Protein AF-A0A5E7HXH6-F1 (afdb_monomer_lite)

Radius of gyration: 14.39 Å; chains: 1; bounding box: 30×39×39 Å

Foldseek 3Di:
DDDPPPDQALDLVSLLQLLLVLLLLVLLCQLAPHPVRSCVVRVVVNVVSVVVNVVSCVVPVVCVVSSVVSNCCCVVVVPHDPVSVVVSVVCVVVVSGD

Sequence (98 aa):
MNCVHYKVHANDEDAWKLLSFEYVTKQMIHASSSLEHFELIHGPTLQQIDHILNEMLSVNPSLQQKLEDLRKDVYDNNSLTAYWQRYLERLVRLKVVT

Organism: Pseudomonas fluorescens (NCBI:txid294)

Secondary structure (DSSP, 8-state):
---GGGPPPSSHHHHHHHHHHHHHHHHGGGGSSSHHHHHHHHHHHHHHHHHHHHHHHHH-GGGHHHHHHHHHHHHHH----HHHHHHHHHHHHTTS--

Structure (mmCIF, N/CA/C/O backbone):
data_AF-A0A5E7HXH6-F1
#
_entry.id   AF-A0A5E7HXH6-F1
#
loop_
_atom_site.group_PDB
_atom_site.id
_atom_site.type_symbol
_atom_site.label_atom_id
_atom_site.label_alt_id
_atom_site.label_comp_id
_atom_site.label_asym_id
_atom_site.label_entity_id
_atom_site.label_seq_id
_atom_site.pdbx_PDB_ins_code
_atom_site.Cartn_x
_atom_site.Cartn_y
_atom_site.Cartn_z
_atom_site.occupancy
_atom_site.B_iso_or_equiv
_atom_site.auth_seq_id
_ato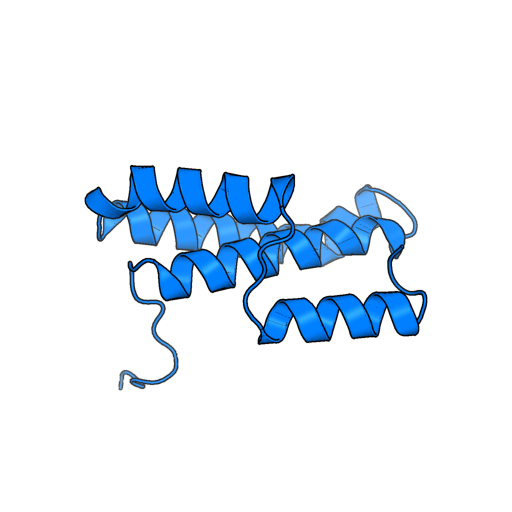m_site.auth_comp_id
_atom_site.auth_asym_id
_atom_site.auth_atom_id
_atom_site.pdbx_PDB_model_num
ATOM 1 N N . MET A 1 1 ? -8.108 27.544 9.044 1.00 35.94 1 MET A N 1
ATOM 2 C CA . MET A 1 1 ? -8.313 27.045 7.668 1.00 35.94 1 MET A CA 1
ATOM 3 C C . MET A 1 1 ? -8.031 25.553 7.662 1.00 35.94 1 MET A C 1
ATOM 5 O O . MET A 1 1 ? -6.877 25.188 7.568 1.00 35.94 1 MET A O 1
ATOM 9 N N . ASN A 1 2 ? -9.037 24.698 7.842 1.00 42.38 2 ASN A N 1
ATOM 10 C CA . ASN A 1 2 ? -8.867 23.246 7.737 1.00 42.38 2 ASN A CA 1
ATOM 11 C C . ASN A 1 2 ? -10.022 22.722 6.886 1.00 42.38 2 ASN A C 1
ATOM 13 O O . ASN A 1 2 ? -11.167 22.729 7.332 1.00 42.38 2 ASN A O 1
ATOM 17 N N . CYS A 1 3 ? -9.728 22.358 5.639 1.00 52.66 3 CYS A N 1
ATOM 18 C CA . CYS A 1 3 ? -10.712 21.811 4.714 1.00 52.66 3 CYS A CA 1
ATOM 19 C C . CYS A 1 3 ? -11.156 20.423 5.203 1.00 52.66 3 CYS A C 1
ATOM 21 O O . CYS A 1 3 ? -10.318 19.578 5.508 1.00 52.66 3 CYS A O 1
ATOM 23 N N . VAL A 1 4 ? -12.466 20.190 5.286 1.00 50.16 4 VAL A N 1
ATOM 24 C CA . VAL A 1 4 ? -13.063 18.930 5.771 1.00 50.16 4 VAL A CA 1
ATOM 25 C C . VAL A 1 4 ? -12.829 17.774 4.783 1.00 50.16 4 VAL A C 1
ATOM 27 O O . VAL A 1 4 ? -12.874 16.617 5.171 1.00 50.16 4 VAL A O 1
ATOM 30 N N . HIS A 1 5 ? -12.510 18.082 3.523 1.00 51.28 5 HIS A N 1
ATOM 31 C CA . HIS A 1 5 ? -12.416 17.104 2.434 1.00 51.28 5 HIS A CA 1
ATOM 32 C C . HIS A 1 5 ? -11.025 16.485 2.218 1.00 51.28 5 HIS A C 1
ATOM 34 O O . HIS A 1 5 ? -10.908 15.562 1.421 1.00 51.28 5 HIS A O 1
ATOM 40 N N . TYR A 1 6 ? -9.982 16.970 2.901 1.00 54.34 6 TYR A N 1
ATOM 41 C CA . TYR A 1 6 ? -8.595 16.498 2.721 1.00 54.34 6 TYR A CA 1
ATOM 42 C C . TYR A 1 6 ? -7.972 15.957 4.012 1.00 54.34 6 TYR A C 1
ATOM 44 O O . TYR A 1 6 ? -6.752 15.943 4.159 1.00 54.34 6 TYR A O 1
ATOM 52 N N . LYS A 1 7 ? -8.799 15.552 4.980 1.00 65.00 7 LYS A N 1
ATOM 53 C CA . LYS A 1 7 ? -8.312 14.904 6.197 1.00 65.00 7 LYS A CA 1
ATOM 54 C C . LYS A 1 7 ? -8.304 13.399 5.996 1.00 65.00 7 LYS A C 1
ATOM 56 O O . LYS A 1 7 ? -9.327 12.828 5.647 1.00 65.00 7 LYS A O 1
ATOM 61 N N . VAL A 1 8 ? -7.157 12.789 6.265 1.00 72.44 8 VAL A N 1
ATOM 62 C CA . VAL A 1 8 ? -7.088 11.362 6.5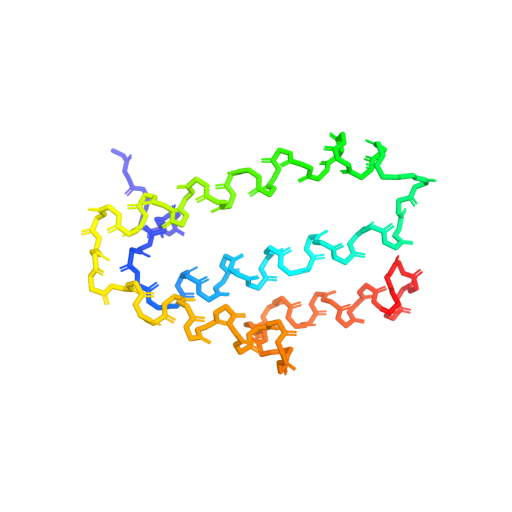66 1.00 72.44 8 VAL A CA 1
ATOM 63 C C . VAL A 1 8 ? -7.613 11.197 7.988 1.00 72.44 8 VAL A C 1
ATOM 65 O O . VAL A 1 8 ? -7.083 11.787 8.932 1.00 72.44 8 VAL A O 1
ATOM 68 N N . HIS A 1 9 ? -8.698 10.455 8.139 1.00 84.25 9 HIS A N 1
ATOM 69 C CA . HIS A 1 9 ? -9.215 10.037 9.429 1.00 84.25 9 HIS A CA 1
ATOM 70 C C . HIS A 1 9 ? -8.507 8.750 9.844 1.00 84.25 9 HIS A C 1
ATOM 72 O O . HIS A 1 9 ? -8.315 7.867 9.022 1.00 84.25 9 HIS A O 1
ATOM 78 N N . ALA A 1 10 ? -8.144 8.606 11.119 1.00 91.44 10 ALA A N 1
ATOM 79 C CA . ALA A 1 10 ? -7.557 7.370 11.643 1.00 91.44 10 ALA A CA 1
ATOM 80 C C . ALA A 1 10 ? -8.626 6.266 11.812 1.00 91.44 10 ALA A C 1
ATOM 82 O O . ALA A 1 10 ? -8.923 5.833 12.926 1.00 91.44 10 ALA A O 1
ATOM 83 N N . ASN A 1 11 ? -9.257 5.872 10.703 1.00 94.50 11 ASN A N 1
ATOM 84 C CA . ASN A 1 11 ? -10.328 4.884 10.619 1.00 94.50 11 ASN A CA 1
ATOM 85 C C . ASN A 1 11 ? -10.043 3.828 9.535 1.00 94.50 11 ASN A C 1
ATOM 87 O O . ASN A 1 11 ? -9.107 3.950 8.742 1.00 94.50 11 ASN A O 1
ATOM 91 N N . ASP A 1 12 ? -10.888 2.802 9.503 1.00 96.25 12 ASP A N 1
ATOM 92 C CA . ASP A 1 12 ? -10.775 1.654 8.602 1.00 96.25 12 ASP A CA 1
ATOM 93 C C . ASP A 1 12 ? -10.828 2.043 7.119 1.00 96.25 12 ASP A C 1
ATOM 95 O O . ASP A 1 12 ? -10.103 1.481 6.300 1.00 96.25 12 ASP A O 1
ATOM 99 N N . GLU A 1 13 ? -11.691 2.994 6.753 1.00 96.00 13 GLU A N 1
ATOM 100 C CA . GLU A 1 13 ? -11.920 3.361 5.354 1.00 96.00 13 GLU A CA 1
ATOM 101 C C . GLU A 1 13 ? -10.694 4.051 4.749 1.00 96.00 13 GLU A C 1
ATOM 103 O O . GLU A 1 13 ? -10.265 3.717 3.641 1.00 96.00 13 GLU A O 1
ATOM 108 N N . ASP A 1 14 ? -10.099 4.994 5.475 1.00 96.06 14 ASP A N 1
ATOM 109 C CA . ASP A 1 14 ? -8.924 5.711 4.995 1.00 96.06 14 ASP A CA 1
ATOM 110 C C . ASP A 1 14 ? -7.661 4.839 5.056 1.00 96.06 14 ASP A C 1
ATOM 112 O O . ASP A 1 14 ? -6.836 4.905 4.140 1.00 96.06 14 ASP A O 1
ATOM 116 N N . ALA A 1 15 ? -7.562 3.930 6.034 1.00 97.50 15 ALA A N 1
ATOM 117 C CA . ALA A 1 15 ? -6.536 2.883 6.050 1.00 97.50 15 ALA A CA 1
ATOM 118 C C . ALA A 1 15 ? -6.627 2.003 4.798 1.00 97.50 15 ALA A C 1
ATOM 120 O O . ALA A 1 15 ? -5.627 1.760 4.122 1.00 97.50 15 ALA A O 1
ATOM 121 N N . TRP A 1 16 ? -7.840 1.568 4.445 1.00 98.12 16 TRP A N 1
ATOM 122 C CA . TRP A 1 16 ? -8.076 0.736 3.269 1.00 98.12 16 TRP A CA 1
ATOM 123 C C . TRP A 1 16 ? -7.723 1.459 1.962 1.00 98.12 16 TRP A C 1
ATOM 125 O O . TRP A 1 16 ? -7.114 0.861 1.069 1.00 98.12 16 TRP A O 1
ATOM 135 N N . LYS A 1 17 ? -8.028 2.761 1.851 1.00 97.75 17 LYS A N 1
ATOM 136 C CA . LYS A 1 17 ? -7.619 3.594 0.703 1.00 97.75 17 LYS A CA 1
ATOM 137 C C . LYS A 1 17 ? -6.100 3.682 0.573 1.00 97.75 17 LYS A C 1
ATOM 139 O O . LYS A 1 17 ? -5.594 3.553 -0.542 1.00 97.75 17 LYS A O 1
ATOM 144 N N . LEU A 1 18 ? -5.385 3.893 1.679 1.00 98.19 18 LEU A N 1
ATOM 145 C CA . LEU A 1 18 ? -3.923 3.994 1.694 1.00 98.19 18 LEU A CA 1
ATOM 146 C C . LEU A 1 18 ? -3.254 2.660 1.365 1.00 98.19 18 LEU A C 1
ATOM 148 O O . LEU A 1 18 ? -2.361 2.630 0.526 1.00 98.19 18 LEU A O 1
ATOM 152 N N . LEU A 1 19 ? -3.733 1.552 1.934 1.00 98.56 19 LEU A N 1
ATOM 153 C CA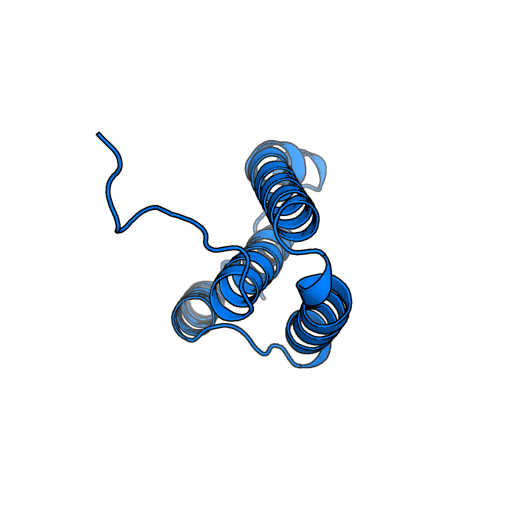 . LEU A 1 19 ? -3.238 0.213 1.604 1.00 98.56 19 LEU A CA 1
ATOM 154 C C . LEU A 1 19 ? -3.509 -0.153 0.141 1.00 98.56 19 LEU A C 1
ATOM 156 O O . LEU A 1 19 ? -2.635 -0.697 -0.531 1.00 98.56 19 LEU A O 1
ATOM 160 N N . SER A 1 20 ? -4.688 0.203 -0.381 1.00 98.62 20 SER A N 1
ATOM 161 C CA . SER A 1 20 ? -5.001 0.021 -1.802 1.00 98.62 20 SER A CA 1
ATOM 162 C C . SER A 1 20 ? -4.050 0.827 -2.693 1.00 98.62 20 SER A C 1
ATOM 164 O O . SER A 1 20 ? -3.591 0.337 -3.724 1.00 98.62 20 SER A O 1
ATOM 166 N N . PHE A 1 21 ? -3.735 2.063 -2.294 1.00 98.38 21 PHE A N 1
ATOM 167 C CA . PHE A 1 21 ? -2.788 2.908 -3.014 1.00 98.38 21 PHE A CA 1
ATOM 168 C C . PHE A 1 21 ? -1.362 2.348 -2.950 1.00 98.38 21 PHE A C 1
ATOM 170 O O . PHE A 1 21 ? -0.676 2.312 -3.972 1.00 98.38 21 PHE A O 1
ATOM 177 N N . GLU A 1 22 ? -0.930 1.868 -1.780 1.00 98.62 22 GLU A N 1
ATOM 178 C CA . GLU A 1 22 ? 0.367 1.214 -1.579 1.00 98.62 22 GLU A CA 1
ATOM 179 C C . GLU A 1 22 ? 0.517 0.028 -2.535 1.00 98.62 22 GLU A C 1
ATOM 181 O O . GLU A 1 22 ? 1.498 -0.053 -3.275 1.00 98.62 22 GLU A O 1
ATOM 186 N N . TYR A 1 23 ? -0.494 -0.845 -2.570 1.00 98.38 23 TYR A N 1
ATOM 187 C CA . TYR A 1 23 ? -0.520 -2.021 -3.433 1.00 98.38 23 TYR A CA 1
ATOM 188 C C . TYR A 1 23 ? -0.379 -1.639 -4.907 1.00 98.38 23 TYR A C 1
ATOM 190 O O . TYR A 1 23 ? 0.528 -2.118 -5.586 1.00 98.38 23 TYR A O 1
ATOM 198 N N . VAL A 1 24 ? -1.231 -0.732 -5.397 1.00 98.00 24 VAL A N 1
ATOM 199 C CA . VAL A 1 24 ? -1.203 -0.274 -6.795 1.00 98.00 24 VAL A CA 1
ATOM 200 C C . VAL A 1 24 ? 0.126 0.394 -7.140 1.00 98.00 24 VAL A C 1
ATOM 202 O O . VAL A 1 24 ? 0.662 0.170 -8.223 1.00 98.00 24 VAL A O 1
ATOM 205 N N . THR A 1 25 ? 0.685 1.188 -6.226 1.00 98.00 25 THR A N 1
ATOM 206 C CA . THR A 1 25 ? 1.987 1.836 -6.427 1.00 98.00 25 THR A CA 1
ATOM 207 C C . THR A 1 25 ? 3.091 0.797 -6.564 1.00 98.00 25 THR A C 1
ATOM 209 O O . THR A 1 25 ? 3.926 0.922 -7.455 1.00 98.00 25 THR A O 1
ATOM 212 N N . LYS A 1 26 ? 3.066 -0.275 -5.764 1.00 97.56 26 LYS A N 1
ATOM 213 C CA . LYS A 1 26 ? 4.026 -1.381 -5.892 1.00 97.56 26 LYS A CA 1
ATOM 214 C C . LYS A 1 26 ? 3.905 -2.134 -7.216 1.00 97.56 26 LYS A C 1
ATOM 216 O O . LYS A 1 26 ? 4.931 -2.561 -7.734 1.00 97.56 26 LYS A O 1
ATOM 221 N N . GLN A 1 27 ? 2.718 -2.212 -7.825 1.00 96.88 27 GLN A N 1
ATOM 222 C CA . GLN A 1 27 ? 2.564 -2.802 -9.167 1.00 96.88 27 GLN A CA 1
ATOM 223 C C . GLN A 1 27 ? 3.346 -2.036 -10.250 1.00 96.88 27 GLN A C 1
ATOM 225 O O . GLN A 1 27 ? 3.693 -2.604 -11.286 1.00 96.88 27 GLN A O 1
ATOM 230 N N . MET A 1 28 ? 3.691 -0.764 -10.017 1.00 96.62 28 MET A N 1
ATOM 231 C CA . MET A 1 28 ? 4.464 0.044 -10.969 1.00 96.62 28 MET A CA 1
ATOM 232 C C . MET A 1 28 ? 5.910 -0.440 -11.155 1.00 96.62 28 MET A C 1
ATOM 234 O O . MET A 1 28 ? 6.581 0.004 -12.091 1.00 96.62 28 MET A O 1
ATOM 238 N N . ILE A 1 29 ? 6.392 -1.388 -10.341 1.00 96.19 29 ILE A N 1
ATOM 239 C CA . ILE A 1 29 ? 7.669 -2.070 -10.593 1.00 96.19 29 ILE A CA 1
ATOM 240 C C . ILE A 1 29 ? 7.681 -2.738 -11.974 1.00 96.19 29 ILE A C 1
ATOM 242 O O . ILE A 1 29 ? 8.693 -2.694 -12.665 1.00 96.19 29 ILE A O 1
ATOM 246 N N . HIS A 1 30 ? 6.537 -3.260 -12.430 1.00 93.38 30 HIS A N 1
ATOM 247 C CA . HIS A 1 30 ? 6.389 -3.887 -13.747 1.00 93.38 30 HIS A CA 1
ATOM 248 C C . HIS A 1 30 ? 6.502 -2.890 -14.908 1.00 93.38 30 HIS A C 1
ATOM 250 O O . HIS A 1 30 ? 6.834 -3.282 -16.024 1.00 93.38 30 HIS A O 1
ATOM 256 N N . ALA A 1 31 ? 6.263 -1.605 -14.638 1.00 92.94 31 ALA A N 1
ATOM 257 C CA . ALA A 1 31 ? 6.416 -0.512 -15.594 1.00 92.94 31 ALA A CA 1
ATOM 258 C C . ALA A 1 31 ? 7.797 0.166 -15.516 1.00 92.94 31 ALA A C 1
ATOM 260 O O . ALA A 1 31 ? 8.087 1.073 -16.297 1.00 92.94 31 ALA A O 1
ATOM 261 N N . SER A 1 32 ? 8.629 -0.216 -14.545 1.00 94.19 32 SER A N 1
ATOM 262 C CA . SER A 1 32 ? 9.904 0.440 -14.260 1.00 94.19 32 SER A CA 1
ATOM 263 C C . SER A 1 32 ? 11.059 -0.249 -14.984 1.00 94.19 32 SER A C 1
ATOM 265 O O . SER A 1 32 ? 11.089 -1.468 -15.119 1.00 94.19 32 SER A O 1
ATOM 267 N N . SER A 1 33 ? 12.046 0.529 -15.436 1.00 95.06 33 SER A N 1
ATOM 268 C CA . SER A 1 33 ? 13.224 0.001 -16.143 1.00 95.06 33 SER A CA 1
ATOM 269 C C . SER A 1 33 ? 14.187 -0.774 -15.237 1.00 95.06 33 SER A C 1
ATOM 271 O O . SER A 1 33 ? 14.949 -1.612 -15.715 1.00 95.06 33 SER A O 1
ATOM 273 N N . SER A 1 34 ? 14.167 -0.495 -13.934 1.00 96.88 34 SER A N 1
ATOM 274 C CA . SER A 1 34 ? 14.939 -1.183 -12.902 1.00 96.88 34 SER A CA 1
ATOM 275 C C . SER A 1 34 ? 14.310 -0.944 -11.527 1.00 96.88 34 SER A C 1
ATOM 277 O O . SER A 1 34 ? 13.452 -0.071 -11.370 1.00 96.88 34 SER A O 1
ATOM 279 N N . LEU A 1 35 ? 14.775 -1.684 -10.516 1.00 97.00 35 LEU A N 1
ATOM 280 C CA . LEU A 1 35 ? 14.420 -1.415 -9.120 1.00 97.00 35 LEU A CA 1
ATOM 281 C C . LEU A 1 35 ? 14.864 -0.011 -8.683 1.00 97.00 35 LEU A C 1
ATOM 283 O O . LEU A 1 35 ? 14.115 0.686 -8.018 1.00 97.00 35 LEU A O 1
ATOM 287 N N . GLU A 1 36 ? 16.049 0.435 -9.102 1.00 98.19 36 GLU A N 1
ATOM 288 C CA . GLU A 1 36 ? 16.548 1.777 -8.782 1.00 98.19 36 GLU A CA 1
ATOM 289 C C . GLU A 1 36 ? 15.654 2.874 -9.375 1.00 98.19 36 GLU A C 1
ATOM 291 O O . GLU A 1 36 ? 15.320 3.837 -8.690 1.00 98.19 36 GLU A O 1
ATOM 296 N N . HIS A 1 37 ? 15.199 2.703 -10.621 1.00 97.56 37 HIS A N 1
ATOM 297 C CA . HIS A 1 37 ? 14.244 3.624 -11.236 1.00 97.56 37 HIS A CA 1
ATOM 298 C C . HIS A 1 37 ? 12.898 3.615 -10.504 1.00 97.56 37 HIS A C 1
ATOM 300 O O . HIS A 1 37 ? 12.316 4.672 -10.274 1.00 97.56 37 HIS A O 1
ATOM 306 N N . PHE A 1 38 ? 12.411 2.437 -10.106 1.00 98.19 38 PHE A N 1
ATOM 307 C CA . PHE A 1 38 ? 11.190 2.328 -9.314 1.00 98.19 38 PHE A CA 1
ATOM 308 C C . PHE A 1 38 ? 11.311 3.073 -7.982 1.00 98.19 38 PHE A C 1
ATOM 310 O O . PHE A 1 38 ? 10.460 3.901 -7.676 1.00 98.19 38 PHE A O 1
ATOM 317 N N . GLU A 1 39 ? 12.374 2.829 -7.215 1.00 97.94 39 GLU A N 1
ATOM 318 C CA . GLU A 1 39 ? 12.596 3.481 -5.921 1.00 97.94 39 GLU A CA 1
ATOM 319 C C . GLU A 1 39 ? 12.768 4.996 -6.070 1.00 97.94 39 GLU A C 1
ATOM 321 O O . GLU A 1 39 ? 12.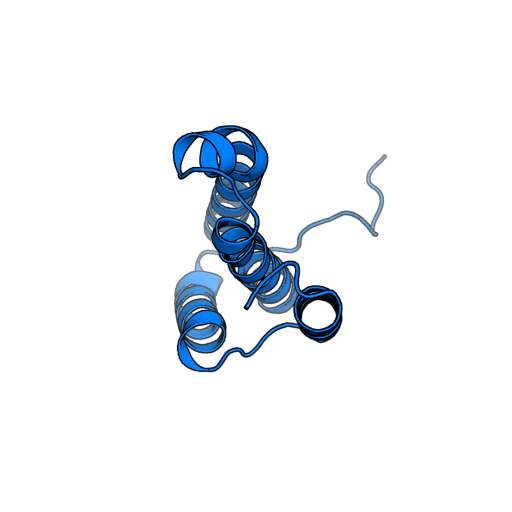202 5.761 -5.290 1.00 97.94 39 GLU A O 1
ATOM 326 N N . LEU A 1 40 ? 13.466 5.449 -7.117 1.00 97.94 40 LEU A N 1
ATOM 327 C CA . LEU A 1 40 ? 13.627 6.872 -7.416 1.00 97.94 40 LEU A CA 1
ATOM 328 C C . LEU A 1 40 ? 12.279 7.573 -7.649 1.00 97.94 40 LEU A C 1
ATOM 330 O O . LEU A 1 40 ? 12.085 8.699 -7.192 1.00 97.94 40 LEU A O 1
ATOM 334 N N . ILE A 1 41 ? 11.357 6.928 -8.369 1.00 98.12 41 ILE A N 1
ATOM 335 C CA . ILE A 1 41 ? 10.081 7.537 -8.772 1.00 98.12 41 ILE A CA 1
ATOM 336 C C . ILE A 1 41 ? 8.970 7.306 -7.737 1.00 98.12 41 ILE A C 1
ATOM 338 O O . ILE A 1 41 ? 8.197 8.217 -7.442 1.00 98.12 41 ILE A O 1
ATOM 342 N N . HIS A 1 42 ? 8.869 6.098 -7.184 1.00 98.00 42 HIS A N 1
ATOM 343 C CA . HIS A 1 42 ? 7.750 5.653 -6.350 1.00 98.00 42 HIS A CA 1
ATOM 344 C C . HIS A 1 42 ? 8.101 5.512 -4.865 1.00 98.00 42 HIS A C 1
ATOM 346 O O . HIS A 1 42 ? 7.198 5.606 -4.027 1.00 98.00 42 HIS A O 1
ATOM 352 N N . GLY A 1 43 ? 9.383 5.369 -4.519 1.00 98.25 43 GLY A N 1
ATOM 353 C CA . GLY A 1 43 ? 9.858 5.252 -3.137 1.00 98.25 43 GLY A CA 1
ATOM 354 C C . GLY A 1 43 ? 9.357 6.374 -2.216 1.00 98.25 43 GLY A C 1
ATOM 355 O O . GLY A 1 43 ? 8.782 6.064 -1.171 1.00 98.25 43 GLY A O 1
ATOM 356 N N . PRO A 1 44 ? 9.439 7.666 -2.602 1.00 98.50 44 PRO A N 1
ATOM 357 C CA . PRO A 1 44 ? 8.924 8.761 -1.774 1.00 98.50 44 PRO A CA 1
ATOM 358 C C . PRO A 1 44 ? 7.421 8.656 -1.475 1.00 98.50 44 PRO A C 1
ATOM 360 O O . PRO A 1 44 ? 6.973 8.991 -0.382 1.00 98.50 44 PRO A O 1
ATOM 363 N N . THR A 1 45 ? 6.627 8.160 -2.431 1.00 98.25 45 THR A N 1
ATOM 364 C CA . THR A 1 45 ? 5.183 7.956 -2.227 1.00 98.25 45 THR A CA 1
ATOM 365 C C . THR A 1 45 ? 4.923 6.811 -1.253 1.00 98.25 45 THR A C 1
ATOM 367 O O . THR A 1 45 ? 4.094 6.955 -0.358 1.00 98.25 45 THR A O 1
ATOM 370 N N . LEU A 1 46 ? 5.652 5.699 -1.379 1.00 98.62 46 LEU A N 1
ATOM 371 C CA . LEU A 1 46 ? 5.535 4.567 -0.457 1.00 98.62 46 LEU A CA 1
ATOM 372 C C . LEU A 1 46 ? 5.932 4.953 0.973 1.00 98.62 46 LEU A C 1
ATOM 374 O O . LEU A 1 46 ? 5.222 4.608 1.913 1.00 98.62 46 LEU A O 1
ATOM 378 N N . GLN A 1 47 ? 7.008 5.728 1.131 1.00 98.44 47 GLN A N 1
ATOM 379 C CA . GLN A 1 47 ? 7.430 6.261 2.429 1.00 98.44 47 GLN A CA 1
ATOM 380 C C . GLN A 1 47 ? 6.362 7.166 3.047 1.00 98.44 47 GLN A C 1
ATOM 382 O O . GLN A 1 47 ? 6.082 7.066 4.240 1.00 98.44 47 GLN A O 1
ATOM 387 N N . GLN A 1 48 ? 5.723 8.021 2.243 1.00 98.19 48 GLN A N 1
ATOM 388 C CA . GLN A 1 48 ? 4.655 8.885 2.738 1.00 98.19 48 GLN A CA 1
ATOM 389 C C . GLN A 1 48 ? 3.419 8.087 3.169 1.00 98.19 48 GLN A C 1
ATOM 391 O O . GLN A 1 48 ? 2.799 8.426 4.175 1.00 98.19 48 GLN A O 1
ATOM 396 N N . ILE A 1 49 ? 3.053 7.033 2.432 1.00 98.25 49 ILE A N 1
ATOM 397 C CA . ILE A 1 49 ? 1.941 6.155 2.817 1.00 98.25 49 ILE A CA 1
ATOM 398 C C . ILE A 1 49 ? 2.236 5.487 4.163 1.00 98.25 49 ILE A C 1
ATOM 400 O O . ILE A 1 49 ? 1.391 5.537 5.054 1.00 98.25 49 ILE A O 1
ATOM 404 N N . ASP A 1 50 ? 3.432 4.916 4.328 1.00 98.25 50 ASP A N 1
ATOM 405 C CA . ASP A 1 50 ? 3.850 4.286 5.585 1.00 98.25 50 ASP A CA 1
ATOM 406 C C . ASP A 1 50 ? 3.824 5.278 6.755 1.00 98.25 50 ASP A C 1
ATOM 408 O O . ASP A 1 50 ? 3.248 4.998 7.806 1.00 98.25 50 ASP A O 1
ATOM 412 N N . HIS A 1 51 ? 4.354 6.485 6.546 1.00 97.94 51 HIS A N 1
ATOM 413 C CA . HIS A 1 51 ? 4.315 7.545 7.546 1.00 97.94 51 HIS A CA 1
ATOM 414 C C . HIS A 1 51 ? 2.881 7.877 7.984 1.00 97.94 51 HIS A C 1
ATOM 416 O O . HIS A 1 51 ? 2.602 7.894 9.181 1.00 97.94 51 HIS A O 1
ATOM 422 N N . ILE A 1 52 ? 1.956 8.065 7.036 1.00 97.44 52 ILE A N 1
ATOM 423 C CA . ILE A 1 52 ? 0.554 8.378 7.349 1.00 97.44 52 ILE A CA 1
ATOM 424 C C . ILE A 1 52 ? -0.112 7.219 8.103 1.00 97.44 52 ILE A C 1
ATOM 426 O O . ILE A 1 52 ? -0.826 7.457 9.075 1.00 97.44 52 ILE A O 1
ATOM 430 N N . LEU A 1 53 ? 0.130 5.966 7.705 1.00 97.62 53 LEU A N 1
ATOM 431 C CA . LEU A 1 53 ? -0.405 4.799 8.415 1.00 97.62 53 LEU A CA 1
ATOM 432 C C . LEU A 1 53 ? 0.112 4.729 9.862 1.00 97.62 53 LEU A C 1
ATOM 434 O O . LEU A 1 53 ? -0.663 4.461 10.781 1.00 97.62 53 LEU A O 1
ATOM 438 N N . ASN A 1 54 ? 1.389 5.042 10.089 1.00 97.31 54 ASN A N 1
ATOM 439 C CA . ASN A 1 54 ? 1.973 5.104 11.429 1.00 97.31 54 ASN A CA 1
ATOM 440 C C . ASN A 1 54 ? 1.394 6.259 12.271 1.00 97.31 54 ASN A C 1
ATOM 442 O O . ASN A 1 54 ? 1.122 6.088 13.464 1.00 97.31 54 ASN A O 1
ATOM 446 N N . GLU A 1 55 ? 1.141 7.423 11.666 1.00 96.56 55 GLU A N 1
ATOM 447 C CA . GLU A 1 55 ? 0.443 8.530 12.333 1.00 96.56 55 GLU A CA 1
ATOM 448 C C . GLU A 1 55 ? -0.998 8.151 12.700 1.00 96.56 55 GLU A C 1
ATOM 450 O O . GLU A 1 55 ? -1.452 8.445 13.807 1.00 96.56 55 GLU A O 1
ATOM 455 N N . MET A 1 56 ? -1.708 7.436 11.822 1.00 96.25 56 MET A N 1
ATOM 456 C CA . MET A 1 56 ? -3.054 6.938 12.111 1.00 96.25 56 MET A CA 1
ATOM 457 C C . MET A 1 56 ? -3.063 5.999 13.318 1.00 96.25 56 MET A C 1
ATOM 459 O O . MET A 1 56 ? -3.925 6.150 14.181 1.00 96.25 56 MET A O 1
ATOM 463 N N . LEU A 1 57 ? -2.100 5.077 13.423 1.00 96.75 57 LEU A N 1
ATOM 464 C CA . LEU A 1 57 ? -1.965 4.200 14.594 1.00 96.75 57 LEU A CA 1
ATOM 465 C C . LEU A 1 57 ? -1.613 4.976 15.866 1.00 96.75 57 LEU A C 1
ATOM 467 O O . LEU A 1 57 ? -2.098 4.644 16.944 1.00 96.75 57 LEU A O 1
ATOM 471 N N . SER A 1 58 ? -0.817 6.038 15.742 1.00 95.50 58 SER A N 1
ATOM 472 C CA . SER A 1 58 ? -0.491 6.914 16.872 1.00 95.50 58 SER A CA 1
ATOM 473 C C . SER A 1 58 ? -1.724 7.672 17.384 1.00 95.50 58 SER A C 1
ATOM 475 O O . SER A 1 58 ? -1.881 7.855 18.590 1.00 95.50 58 SER A O 1
ATOM 477 N N . VAL A 1 59 ? -2.621 8.094 16.484 1.00 94.12 59 VAL A N 1
ATOM 478 C CA . VAL A 1 59 ? -3.881 8.782 16.823 1.00 94.12 59 VAL A CA 1
ATOM 479 C C . VAL A 1 59 ? -4.961 7.807 17.303 1.00 94.12 59 VAL A C 1
ATOM 481 O O . VAL A 1 59 ? -5.727 8.133 18.210 1.00 94.12 59 VAL A O 1
ATOM 484 N N . ASN A 1 60 ? -5.038 6.621 16.702 1.00 95.75 60 ASN A N 1
ATOM 485 C CA . ASN A 1 60 ? -6.011 5.587 17.027 1.00 95.75 60 ASN A CA 1
ATOM 486 C C . ASN A 1 60 ? -5.342 4.201 17.107 1.00 95.75 60 ASN A C 1
ATOM 488 O O . ASN A 1 60 ? -5.414 3.421 16.153 1.00 95.75 60 ASN A O 1
ATOM 492 N N . PRO A 1 61 ? -4.764 3.838 18.266 1.00 96.19 61 PRO A N 1
ATOM 493 C CA . PRO A 1 61 ? -4.123 2.534 18.443 1.00 96.19 61 PRO A CA 1
ATOM 494 C C . PRO A 1 61 ? -5.072 1.342 18.255 1.00 96.19 61 PRO A C 1
ATOM 496 O O . PRO A 1 61 ? -4.634 0.257 17.883 1.00 96.19 61 PRO A O 1
ATOM 499 N N . SER A 1 62 ? -6.384 1.529 18.463 1.00 96.19 62 SER A N 1
ATOM 500 C CA . SER A 1 62 ? -7.375 0.456 18.277 1.00 96.19 62 SER A CA 1
ATOM 501 C C . SER A 1 62 ? -7.520 0.003 16.819 1.00 96.19 62 SER A C 1
ATOM 503 O O . SER A 1 62 ? -8.023 -1.089 16.563 1.00 96.19 62 SER A O 1
ATOM 505 N N . LEU A 1 63 ? -7.030 0.806 15.867 1.00 96.81 63 LEU A N 1
ATOM 506 C CA . LEU A 1 63 ? -7.015 0.479 14.445 1.00 96.81 63 LEU A CA 1
ATOM 507 C C . LEU A 1 63 ? -6.001 -0.623 14.100 1.00 96.81 63 LEU A C 1
ATOM 509 O O . LEU A 1 63 ? -6.107 -1.203 13.026 1.00 96.81 63 LEU A O 1
ATOM 513 N N . GLN A 1 64 ? -5.038 -0.936 14.976 1.00 97.50 64 GLN A N 1
ATOM 514 C CA . GLN A 1 64 ? -3.908 -1.813 14.648 1.00 97.50 64 GLN A CA 1
ATOM 515 C C . GLN A 1 64 ? -4.327 -3.163 14.060 1.00 97.50 64 GLN A C 1
ATOM 517 O O . GLN A 1 64 ? -3.949 -3.473 12.931 1.00 97.50 64 GLN A O 1
ATOM 522 N N . GLN A 1 65 ? -5.148 -3.932 14.781 1.00 97.94 65 GLN A N 1
ATOM 523 C CA . GLN A 1 65 ? -5.580 -5.250 14.305 1.00 97.94 65 GLN A CA 1
ATOM 524 C C . GLN A 1 65 ? -6.315 -5.138 12.967 1.00 97.94 65 GLN A C 1
ATOM 526 O O . GLN A 1 65 ? -6.095 -5.917 12.045 1.00 97.94 65 GLN A O 1
ATOM 531 N N . LYS A 1 66 ? -7.160 -4.114 12.834 1.00 97.56 66 LYS A N 1
ATOM 532 C CA . LYS A 1 66 ? -7.936 -3.895 11.622 1.00 97.56 66 LYS A CA 1
ATOM 533 C C . LYS A 1 66 ? -7.058 -3.507 10.434 1.00 97.56 66 LYS A C 1
ATOM 535 O O . LYS A 1 66 ? -7.327 -3.946 9.320 1.00 97.56 66 LYS A O 1
ATOM 540 N N . LEU A 1 67 ? -6.015 -2.710 10.656 1.00 97.69 67 LEU A N 1
ATOM 541 C CA . LEU A 1 67 ? -5.039 -2.349 9.633 1.00 97.69 67 LEU A CA 1
ATOM 542 C C . LEU A 1 67 ? -4.268 -3.581 9.145 1.00 97.69 67 LEU A C 1
ATOM 544 O O . LEU A 1 67 ? -4.057 -3.724 7.943 1.00 97.69 67 LEU A O 1
ATOM 548 N N . GLU A 1 68 ? -3.873 -4.471 10.055 1.00 98.00 68 GLU A N 1
ATOM 549 C CA . GLU A 1 68 ? -3.214 -5.739 9.720 1.00 98.00 68 GLU A CA 1
ATOM 550 C C . GLU A 1 68 ? -4.138 -6.649 8.898 1.00 98.00 68 GLU A C 1
ATOM 552 O O . GLU A 1 68 ? -3.735 -7.142 7.841 1.00 98.00 68 GLU A O 1
ATOM 557 N N . ASP A 1 69 ? -5.398 -6.794 9.317 1.00 98.25 69 ASP A N 1
ATOM 558 C CA . ASP A 1 69 ? -6.407 -7.578 8.599 1.00 98.25 69 ASP A CA 1
ATOM 559 C C . ASP A 1 69 ? -6.667 -7.011 7.194 1.00 98.25 69 ASP A C 1
ATOM 561 O O . ASP A 1 69 ? -6.686 -7.752 6.211 1.00 98.25 69 ASP A O 1
ATOM 565 N N . LEU A 1 70 ? -6.822 -5.687 7.077 1.00 98.19 70 LEU A N 1
ATOM 566 C CA . LEU A 1 70 ? -7.001 -5.003 5.794 1.00 98.19 70 LEU A CA 1
ATOM 567 C C . LEU A 1 70 ? -5.771 -5.155 4.899 1.00 98.19 70 LEU A C 1
ATOM 569 O O . LEU A 1 70 ? -5.914 -5.344 3.693 1.00 98.19 70 LEU A O 1
ATOM 573 N N . ARG A 1 71 ? -4.560 -5.084 5.463 1.00 98.31 71 ARG A N 1
ATOM 574 C CA . ARG A 1 71 ? -3.320 -5.284 4.705 1.00 98.31 71 ARG A CA 1
ATOM 575 C C . ARG A 1 71 ? -3.278 -6.701 4.146 1.00 98.31 71 ARG A C 1
ATOM 577 O O . ARG A 1 71 ? -2.993 -6.867 2.965 1.00 98.31 71 ARG A O 1
ATOM 584 N N . LYS A 1 72 ? -3.620 -7.706 4.952 1.00 98.06 72 LYS A N 1
ATOM 585 C CA . LYS A 1 72 ? -3.736 -9.089 4.483 1.00 98.06 72 LYS A CA 1
ATOM 586 C C . LYS A 1 72 ? -4.759 -9.209 3.352 1.00 98.06 72 LYS A C 1
ATOM 588 O O . LYS A 1 72 ? -4.444 -9.770 2.313 1.00 98.06 72 LYS A O 1
ATOM 593 N N . ASP A 1 73 ? -5.949 -8.639 3.516 1.00 97.75 73 ASP A N 1
ATOM 594 C CA . ASP A 1 73 ? -7.021 -8.723 2.517 1.00 97.75 73 ASP A CA 1
ATOM 595 C C . ASP A 1 73 ? -6.653 -8.036 1.187 1.00 97.75 73 ASP A C 1
ATOM 597 O O . ASP A 1 73 ? -6.879 -8.577 0.104 1.00 97.75 73 ASP A O 1
ATOM 601 N N . VAL A 1 74 ? -6.008 -6.868 1.249 1.00 98.25 74 VAL A N 1
ATOM 602 C CA . VAL A 1 74 ? -5.512 -6.156 0.062 1.00 98.25 74 VAL A CA 1
ATOM 603 C C . VAL A 1 74 ? -4.473 -6.989 -0.691 1.00 98.25 74 VAL A C 1
ATOM 605 O O . VAL A 1 74 ? -4.568 -7.116 -1.909 1.00 98.25 74 VAL A O 1
ATOM 608 N N . TYR A 1 75 ? -3.485 -7.553 0.006 1.00 97.19 75 TYR A N 1
ATOM 609 C CA . TYR A 1 75 ? -2.359 -8.232 -0.643 1.00 97.19 75 TYR A CA 1
ATOM 610 C C . TYR A 1 75 ? -2.656 -9.682 -1.038 1.00 97.19 75 TYR A C 1
ATOM 612 O O . TYR A 1 75 ? -2.194 -10.117 -2.092 1.00 97.19 75 TYR A O 1
ATOM 620 N N . ASP A 1 76 ? -3.435 -10.406 -0.23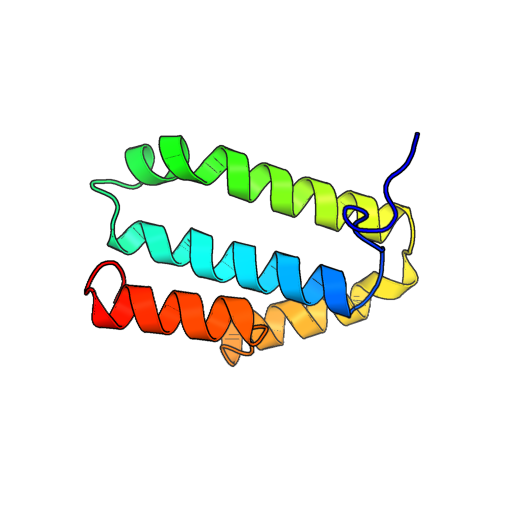5 1.00 96.75 76 ASP A N 1
ATOM 621 C CA . ASP A 1 76 ? -3.729 -11.823 -0.467 1.00 96.75 76 ASP A CA 1
ATOM 622 C C . ASP A 1 76 ? -4.974 -12.003 -1.350 1.00 96.75 76 ASP A C 1
ATOM 624 O O . ASP A 1 76 ? -5.018 -12.920 -2.170 1.00 96.75 76 ASP A O 1
ATOM 628 N N . ASN A 1 77 ? -5.977 -11.123 -1.213 1.00 95.50 77 ASN A N 1
ATOM 629 C CA . ASN A 1 77 ? -7.274 -11.260 -1.890 1.00 95.50 77 ASN A CA 1
ATOM 630 C C . ASN A 1 77 ? -7.541 -10.169 -2.940 1.00 95.50 77 ASN A C 1
ATOM 632 O O . ASN A 1 77 ? -8.615 -10.159 -3.544 1.00 95.50 77 ASN A O 1
ATOM 636 N N . ASN A 1 78 ? -6.594 -9.250 -3.167 1.00 92.81 78 ASN A N 1
ATOM 637 C CA . ASN A 1 78 ? -6.747 -8.107 -4.076 1.00 92.81 78 ASN A CA 1
ATOM 638 C C . ASN A 1 78 ? -8.000 -7.260 -3.766 1.00 92.81 78 ASN A C 1
ATOM 640 O O . ASN A 1 78 ? -8.664 -6.723 -4.655 1.00 92.81 78 ASN A O 1
ATOM 644 N N . SER A 1 79 ? -8.349 -7.170 -2.480 1.00 96.62 79 SER A N 1
ATOM 645 C CA . SER A 1 79 ? -9.517 -6.442 -1.989 1.00 96.62 79 SER A CA 1
ATOM 646 C C . SER A 1 79 ? -9.201 -4.950 -1.924 1.00 96.62 79 SER A C 1
ATOM 648 O O . SER A 1 79 ? -8.862 -4.401 -0.878 1.00 96.62 79 SER A O 1
ATOM 650 N N . LEU A 1 80 ? -9.232 -4.280 -3.076 1.00 98.06 80 LEU A N 1
ATOM 651 C CA . LEU A 1 80 ? -8.965 -2.848 -3.193 1.00 98.06 80 LEU A CA 1
ATOM 652 C C . LEU A 1 80 ? -10.25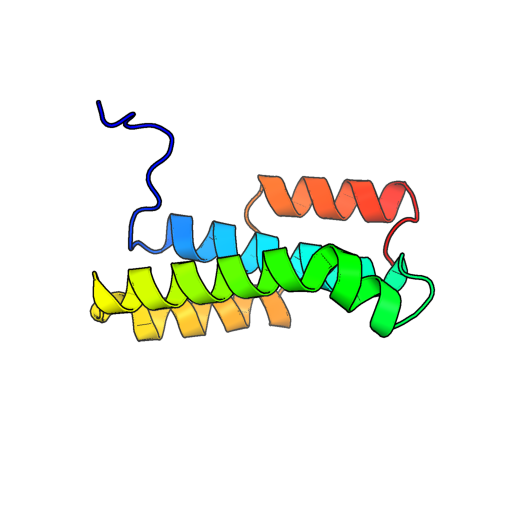2 -2.034 -3.050 1.00 98.06 80 LEU A C 1
ATOM 654 O O . LEU A 1 80 ? -11.337 -2.451 -3.462 1.00 98.06 80 LEU A O 1
ATOM 658 N N . THR A 1 81 ? -10.130 -0.800 -2.563 1.00 97.94 81 THR A N 1
ATOM 659 C CA . THR A 1 81 ? -11.235 0.162 -2.688 1.00 97.94 81 THR A CA 1
ATOM 660 C C . THR A 1 81 ? -11.624 0.338 -4.159 1.00 97.94 81 THR A C 1
ATOM 662 O O . THR A 1 81 ? -10.781 0.303 -5.061 1.00 97.94 81 THR A O 1
ATOM 665 N N . ALA A 1 82 ? -12.906 0.607 -4.419 1.00 97.69 82 ALA A N 1
ATOM 666 C CA . ALA A 1 82 ? -13.448 0.631 -5.779 1.00 97.69 82 ALA A CA 1
ATOM 667 C C . ALA A 1 82 ? -12.723 1.604 -6.732 1.00 97.69 82 ALA A C 1
ATOM 669 O O . ALA A 1 82 ? -12.653 1.360 -7.936 1.00 97.69 82 ALA A O 1
ATOM 670 N N . TYR A 1 83 ? -12.192 2.719 -6.218 1.00 97.31 83 TYR A N 1
ATOM 671 C CA . TYR A 1 83 ? -11.384 3.641 -7.018 1.00 97.31 83 TYR A CA 1
ATOM 672 C C . TYR A 1 83 ? -10.075 2.991 -7.487 1.00 97.31 83 TYR A C 1
ATOM 674 O O . TYR A 1 83 ? -9.785 3.001 -8.684 1.00 97.31 83 TYR A O 1
ATOM 682 N N . TRP A 1 84 ? -9.314 2.404 -6.561 1.00 97.88 84 TRP A N 1
ATOM 683 C CA . TRP A 1 84 ? -8.015 1.802 -6.854 1.00 97.88 84 TRP A CA 1
ATOM 684 C C . TRP A 1 84 ? -8.135 0.516 -7.664 1.00 97.88 84 TRP A C 1
ATOM 686 O O . TRP A 1 84 ? -7.324 0.312 -8.562 1.00 97.88 84 TRP A O 1
ATOM 696 N N . GLN A 1 85 ? -9.198 -0.264 -7.454 1.00 98.06 85 GLN A N 1
ATOM 697 C CA . GLN A 1 85 ? -9.524 -1.412 -8.301 1.00 98.06 85 GLN A CA 1
ATOM 698 C C . GLN A 1 85 ? -9.687 -0.992 -9.770 1.00 98.06 85 GLN A C 1
ATOM 700 O O . GLN A 1 85 ? -8.982 -1.485 -10.647 1.00 98.06 85 GLN A O 1
ATOM 705 N N . ARG A 1 86 ? -10.545 0.003 -10.045 1.00 97.88 86 ARG A N 1
ATOM 706 C CA . ARG A 1 86 ? -10.746 0.519 -11.413 1.00 97.88 86 ARG A CA 1
ATOM 707 C C . ARG A 1 86 ? -9.475 1.120 -12.008 1.00 97.88 86 ARG A C 1
ATOM 709 O O . ARG A 1 86 ? -9.254 1.053 -13.218 1.00 97.88 86 ARG A O 1
ATOM 716 N N . TYR A 1 87 ? -8.656 1.765 -11.179 1.00 97.50 87 TYR A N 1
ATOM 717 C CA . TYR A 1 87 ? -7.382 2.322 -11.617 1.00 97.50 87 TYR A CA 1
ATOM 718 C C . TYR A 1 87 ? -6.405 1.213 -12.023 1.00 97.50 87 TYR A C 1
ATOM 720 O O . TYR A 1 87 ? -5.827 1.299 -13.107 1.00 97.50 87 TYR A O 1
ATOM 728 N N . LEU A 1 88 ? -6.274 0.162 -11.210 1.00 97.06 88 LEU A N 1
ATOM 729 C CA . LEU A 1 88 ? -5.437 -0.998 -11.506 1.00 97.06 88 LEU A CA 1
ATOM 730 C C . LEU A 1 88 ? -5.901 -1.709 -12.780 1.00 97.06 88 LEU A C 1
ATOM 732 O O . LEU A 1 88 ? -5.105 -1.908 -13.692 1.00 97.06 88 LEU A O 1
ATOM 736 N N . GLU A 1 89 ? -7.199 -1.987 -12.904 1.00 97.12 89 GLU A N 1
ATOM 737 C CA . GLU A 1 89 ? -7.796 -2.568 -14.115 1.00 97.12 89 GLU A CA 1
ATOM 738 C C . GLU A 1 89 ? -7.481 -1.738 -15.363 1.00 97.12 89 GLU A C 1
ATOM 740 O O . GLU A 1 89 ? -7.188 -2.275 -16.432 1.00 97.12 89 GLU A O 1
ATOM 745 N N . ARG A 1 90 ? -7.502 -0.405 -15.243 1.00 97.31 90 ARG A N 1
ATOM 746 C CA . ARG A 1 90 ? -7.106 0.489 -16.333 1.00 97.31 90 ARG A CA 1
ATOM 747 C C . ARG A 1 90 ? -5.623 0.351 -16.671 1.00 97.31 90 ARG A C 1
ATOM 749 O O . ARG A 1 90 ? -5.307 0.340 -17.859 1.00 97.31 90 ARG A O 1
ATOM 756 N N . LEU A 1 91 ? -4.733 0.268 -15.683 1.00 96.31 91 LEU A N 1
ATOM 757 C CA . LEU A 1 91 ? -3.301 0.068 -15.926 1.00 96.31 91 LEU A CA 1
ATOM 758 C C . LEU A 1 91 ? -3.029 -1.271 -16.621 1.00 96.31 91 LEU A C 1
ATOM 760 O O . LEU A 1 91 ? -2.284 -1.295 -17.600 1.00 96.31 91 LEU A O 1
ATOM 764 N N . VAL A 1 92 ? -3.694 -2.344 -16.184 1.00 96.19 92 VAL A N 1
ATOM 765 C CA . VAL A 1 92 ? -3.628 -3.671 -16.818 1.00 96.19 92 VAL A CA 1
ATOM 766 C C . VAL A 1 92 ? -4.146 -3.609 -18.255 1.00 96.19 92 VAL A C 1
ATOM 768 O O . VAL A 1 92 ? -3.477 -4.056 -19.185 1.00 96.19 92 VAL A O 1
ATOM 771 N N . ARG A 1 93 ? -5.301 -2.967 -18.489 1.00 97.06 93 ARG A N 1
ATOM 772 C CA . ARG A 1 93 ? -5.866 -2.793 -19.841 1.00 97.06 93 ARG A CA 1
ATOM 773 C C . ARG A 1 93 ? -4.913 -2.051 -20.780 1.00 97.06 93 ARG A C 1
ATOM 775 O O . ARG A 1 93 ? -4.865 -2.346 -21.971 1.00 97.06 93 ARG A O 1
ATOM 782 N N . LEU A 1 94 ? -4.182 -1.071 -20.252 1.00 96.00 94 LEU A N 1
ATOM 783 C CA . LEU A 1 94 ? -3.180 -0.298 -20.988 1.00 96.00 94 LEU A CA 1
ATOM 784 C C . LEU A 1 94 ? -1.818 -1.004 -21.074 1.00 96.00 94 LEU A C 1
ATOM 786 O O . LEU A 1 94 ? -0.910 -0.455 -21.692 1.00 96.00 94 LEU A O 1
ATOM 790 N N . LYS A 1 95 ? -1.683 -2.206 -20.494 1.00 93.38 95 LYS A N 1
ATOM 791 C CA . LYS A 1 95 ? -0.443 -2.993 -20.420 1.00 93.38 95 LYS A CA 1
ATOM 792 C C . LYS A 1 95 ? 0.714 -2.245 -19.752 1.00 93.38 95 LYS A C 1
ATOM 794 O O . LYS A 1 95 ? 1.868 -2.428 -20.122 1.00 93.38 95 LYS A O 1
ATOM 799 N N . VAL A 1 96 ? 0.391 -1.378 -18.792 1.00 92.31 96 VAL A N 1
ATOM 800 C CA . VAL A 1 96 ? 1.384 -0.671 -17.969 1.00 92.31 96 VAL A CA 1
ATOM 801 C C . VAL A 1 96 ? 1.888 -1.586 -16.857 1.00 92.31 96 VAL A C 1
ATOM 803 O O . VAL A 1 96 ? 3.078 -1.620 -16.577 1.00 92.31 96 VAL A O 1
ATOM 806 N N . VAL A 1 97 ? 0.979 -2.340 -16.243 1.00 90.06 97 VAL A N 1
ATOM 807 C CA . VAL A 1 97 ? 1.274 -3.361 -15.228 1.00 90.06 97 VAL A CA 1
ATOM 808 C C . VAL A 1 97 ? 0.633 -4.680 -15.661 1.00 90.06 97 VAL A C 1
ATOM 810 O O . VAL A 1 97 ? -0.230 -4.667 -16.547 1.00 90.06 97 VAL A O 1
ATOM 813 N N . THR A 1 98 ? 1.083 -5.799 -15.090 1.00 73.81 98 THR A N 1
ATOM 814 C CA . THR A 1 98 ? 0.699 -7.154 -15.531 1.00 73.81 98 THR A CA 1
ATOM 815 C C . THR A 1 98 ? -0.164 -7.844 -14.496 1.00 73.81 98 THR A C 1
ATOM 817 O O . THR A 1 98 ? 0.130 -7.651 -13.300 1.00 73.81 98 THR A O 1
#

pLDDT: mean 92.98, std 12.69, range [35.94, 98.62]